Protein AF-Q28R57-F1 (afdb_monomer_lite)

Foldseek 3Di:
DDPVQLVVLVVVCVVPVDNPSNLVVLCVQLVVDPDLVSVLVSLVVSLVSCVSSVHPCNVVSQVSNVVSVNDPDDDD

Radius of gyration: 12.59 Å; chains: 1; bounding box: 22×37×29 Å

Sequence (76 aa):
MTADRFEAALRTARGTGDWSDVIALYLKAAEAEGDPQGTAFYLTHAYIHALEAGDPRVPSLKTRLVALGADVPDPT

pLDDT: mean 94.03, std 6.02, range [62.06, 98.25]

Secondary structure (DSSP, 8-state):
--HHHHHHHHHHHHHHS--HHHHHHHHHHHHH-SSHHHHHHHHHHHHHHHHHHT-TTHHHHHHHHHHTTSS-PPP-

Structure (mmCIF, N/CA/C/O backbone):
data_AF-Q28R57-F1
#
_entry.id   AF-Q28R57-F1
#
loop_
_atom_site.group_PDB
_at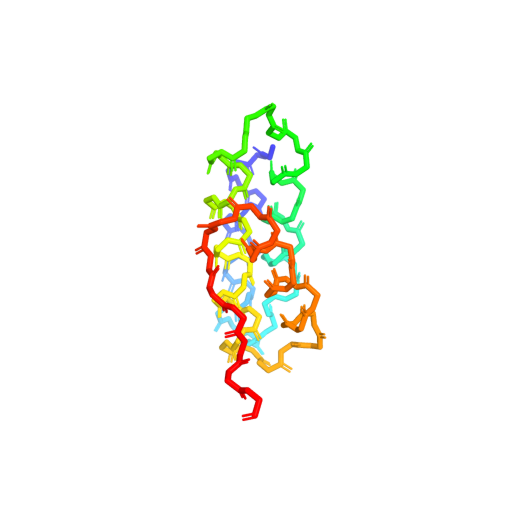om_site.id
_atom_site.type_symbol
_atom_site.label_atom_id
_atom_site.label_alt_id
_atom_site.label_comp_id
_atom_site.label_asym_id
_atom_site.label_entity_id
_atom_site.label_seq_id
_atom_site.pdbx_PDB_ins_code
_atom_site.Cartn_x
_atom_site.Cartn_y
_atom_site.Cartn_z
_atom_site.occupancy
_atom_site.B_iso_or_equiv
_atom_site.auth_seq_id
_atom_site.auth_comp_id
_atom_site.auth_asym_id
_atom_site.auth_atom_id
_atom_site.pdbx_PDB_model_num
ATOM 1 N N . MET A 1 1 ? 8.229 11.091 -5.128 1.00 62.06 1 MET A N 1
ATOM 2 C CA . MET A 1 1 ? 7.717 11.359 -3.764 1.00 62.06 1 MET A CA 1
ATOM 3 C C . MET A 1 1 ? 8.761 12.187 -3.029 1.00 62.06 1 MET A C 1
ATOM 5 O O . MET A 1 1 ? 9.912 11.781 -3.051 1.00 62.06 1 MET A O 1
ATOM 9 N N . THR A 1 2 ? 8.428 13.344 -2.448 1.00 79.00 2 THR A N 1
ATOM 10 C CA . THR A 1 2 ? 9.380 14.041 -1.561 1.00 79.00 2 THR A CA 1
ATOM 11 C C . THR A 1 2 ? 9.304 13.421 -0.167 1.00 79.00 2 THR A C 1
ATOM 13 O O . THR A 1 2 ? 8.203 13.129 0.305 1.00 79.00 2 THR A O 1
ATOM 16 N N . ALA A 1 3 ? 10.454 13.198 0.475 1.00 82.38 3 ALA A N 1
ATOM 17 C CA . ALA A 1 3 ? 10.529 12.595 1.810 1.00 82.38 3 ALA A CA 1
ATOM 18 C C . ALA A 1 3 ? 9.657 13.356 2.828 1.00 82.38 3 ALA A C 1
ATOM 20 O O . ALA A 1 3 ? 8.884 12.744 3.559 1.00 82.38 3 ALA A O 1
ATOM 21 N N . ASP A 1 4 ? 9.656 14.690 2.761 1.00 90.25 4 ASP A N 1
ATOM 22 C CA . ASP A 1 4 ? 8.871 15.558 3.650 1.00 90.25 4 ASP A CA 1
ATOM 23 C C . ASP A 1 4 ? 7.359 15.305 3.589 1.00 90.25 4 ASP A C 1
ATOM 25 O O . ASP A 1 4 ? 6.670 15.358 4.610 1.00 90.25 4 ASP A O 1
ATOM 29 N N . ARG A 1 5 ? 6.821 14.999 2.399 1.00 90.75 5 ARG A N 1
ATOM 30 C CA . ARG A 1 5 ? 5.390 14.702 2.239 1.00 90.75 5 ARG A CA 1
ATOM 31 C C . ARG A 1 5 ? 5.025 13.372 2.893 1.00 90.75 5 ARG A C 1
ATOM 33 O O . ARG A 1 5 ? 3.944 13.253 3.465 1.00 90.75 5 ARG A O 1
ATOM 40 N N . PHE A 1 6 ? 5.906 12.383 2.783 1.00 91.19 6 PHE A N 1
ATOM 41 C CA . PHE A 1 6 ? 5.691 11.068 3.371 1.00 91.19 6 PHE A CA 1
ATOM 42 C C . PHE A 1 6 ? 5.762 11.129 4.902 1.00 91.19 6 PHE A C 1
ATOM 44 O O . PHE A 1 6 ? 4.853 10.657 5.580 1.00 91.19 6 PHE A O 1
ATOM 51 N N . GLU A 1 7 ? 6.759 11.829 5.442 1.00 92.94 7 GLU A N 1
ATOM 52 C CA . GLU A 1 7 ? 6.895 12.072 6.883 1.00 92.94 7 GLU A CA 1
ATOM 53 C C . GLU A 1 7 ? 5.690 12.819 7.475 1.00 92.94 7 GLU A C 1
ATOM 55 O O . GLU A 1 7 ? 5.194 12.476 8.552 1.00 92.94 7 GLU A O 1
ATOM 60 N N . ALA A 1 8 ? 5.170 13.825 6.764 1.00 93.56 8 ALA A N 1
ATOM 61 C CA . ALA A 1 8 ? 3.966 14.533 7.187 1.00 93.56 8 ALA A CA 1
ATOM 62 C C . ALA A 1 8 ? 2.740 13.605 7.250 1.00 93.56 8 ALA A C 1
ATOM 64 O O . ALA A 1 8 ? 2.015 13.632 8.245 1.00 93.56 8 ALA A O 1
ATOM 65 N N . ALA A 1 9 ? 2.539 12.756 6.236 1.00 93.50 9 ALA A N 1
ATOM 66 C CA . ALA A 1 9 ? 1.437 11.794 6.207 1.00 93.50 9 ALA A CA 1
ATOM 67 C C . ALA A 1 9 ? 1.546 10.760 7.341 1.00 93.50 9 ALA A C 1
ATOM 69 O O . ALA A 1 9 ? 0.558 10.50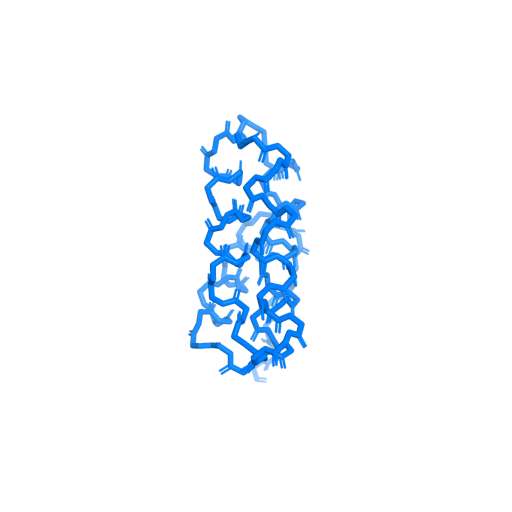3 8.025 1.00 93.50 9 ALA A O 1
ATOM 70 N N . LEU A 1 10 ? 2.749 10.234 7.606 1.00 93.94 10 LEU A N 1
ATOM 71 C CA . LEU A 1 10 ? 2.993 9.316 8.724 1.00 93.94 10 LEU A CA 1
ATOM 72 C C . LEU A 1 10 ? 2.658 9.948 10.077 1.00 93.94 10 LEU A C 1
ATOM 74 O O . LEU A 1 10 ? 2.072 9.296 10.943 1.00 93.94 10 LEU A O 1
ATOM 78 N N . ARG A 1 11 ? 3.025 11.219 10.279 1.00 96.00 11 ARG A N 1
ATOM 79 C CA . ARG A 1 11 ? 2.712 11.935 11.521 1.00 96.00 11 ARG A CA 1
ATOM 80 C C . ARG A 1 11 ? 1.204 12.071 11.717 1.00 96.00 11 ARG A C 1
ATOM 82 O O . ARG A 1 11 ? 0.722 11.803 12.815 1.00 96.00 11 ARG A O 1
ATOM 89 N N . THR A 1 12 ? 0.479 12.458 10.669 1.00 94.00 12 THR A N 1
ATOM 90 C CA . THR A 1 12 ? -0.985 12.561 10.703 1.00 94.00 12 THR A CA 1
ATOM 91 C C . THR A 1 12 ? -1.617 11.210 11.008 1.00 94.00 12 THR A C 1
ATOM 93 O O . THR A 1 12 ? -2.372 11.111 11.971 1.00 94.00 12 THR A O 1
ATOM 96 N N . ALA A 1 13 ? -1.236 10.165 10.270 1.00 93.94 13 ALA A N 1
ATOM 97 C CA . ALA A 1 13 ? -1.794 8.826 10.427 1.00 93.94 13 ALA A CA 1
ATOM 98 C C . ALA A 1 13 ? -1.610 8.277 11.846 1.00 93.94 13 ALA A C 1
ATOM 100 O O . ALA A 1 13 ? -2.530 7.703 12.418 1.00 93.94 13 ALA A O 1
ATOM 101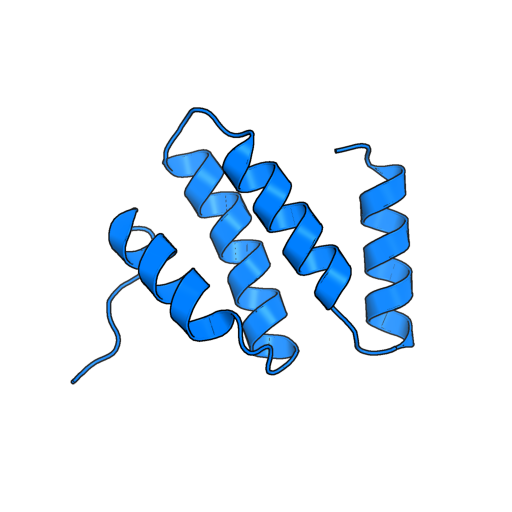 N N . ARG A 1 14 ? -0.457 8.526 12.477 1.00 92.44 14 ARG A N 1
ATOM 102 C CA . ARG A 1 14 ? -0.227 8.137 13.880 1.00 92.44 14 ARG A CA 1
ATOM 103 C C . ARG A 1 14 ? -1.096 8.908 14.875 1.00 92.44 14 ARG A C 1
ATOM 105 O O . ARG A 1 14 ? -1.412 8.370 15.929 1.00 92.44 14 ARG A O 1
ATOM 112 N N . GLY A 1 15 ? -1.443 10.159 14.572 1.00 92.50 15 GLY A N 1
ATOM 113 C CA . GLY A 1 15 ? -2.281 10.991 15.437 1.00 92.50 15 GLY A CA 1
ATOM 114 C C . GLY A 1 15 ? -3.778 10.707 15.303 1.00 92.50 15 GLY A C 1
ATOM 115 O O . GLY A 1 15 ? -4.503 10.823 16.286 1.00 92.50 15 GLY A O 1
ATOM 116 N N . THR A 1 16 ? -4.241 10.343 14.105 1.00 93.00 16 THR A N 1
ATOM 117 C CA . THR A 1 16 ? -5.673 10.178 13.795 1.00 93.00 16 THR A CA 1
ATOM 118 C C . THR A 1 16 ? -6.100 8.727 13.587 1.00 93.00 16 THR A C 1
ATOM 120 O O . THR A 1 16 ? -7.293 8.441 13.620 1.00 93.00 16 THR A O 1
ATOM 123 N N . GLY A 1 17 ? -5.152 7.818 13.347 1.00 89.69 17 GLY A N 1
ATOM 124 C CA . GLY A 1 17 ? -5.414 6.459 12.870 1.00 89.69 17 GLY A CA 1
ATOM 125 C C . GLY A 1 17 ? -5.761 6.381 11.378 1.00 89.69 17 GLY A C 1
ATOM 126 O O . GLY A 1 17 ? -5.960 5.284 10.865 1.00 89.69 17 GLY A O 1
ATOM 127 N N . ASP A 1 18 ? -5.825 7.512 10.669 1.00 92.00 18 ASP A N 1
ATOM 128 C CA . ASP A 1 18 ? -6.148 7.542 9.243 1.00 92.00 18 ASP A CA 1
ATOM 129 C C . ASP A 1 18 ? -4.887 7.350 8.394 1.00 92.00 18 ASP A C 1
ATOM 131 O O . ASP A 1 18 ? -4.107 8.275 8.158 1.00 92.00 18 ASP A O 1
ATOM 135 N N . TRP A 1 19 ? -4.695 6.123 7.916 1.00 95.56 19 TRP A N 1
ATOM 136 C CA . TRP A 1 19 ? -3.566 5.745 7.067 1.00 95.56 19 TRP A CA 1
ATOM 137 C C . TRP A 1 19 ? -3.803 6.021 5.578 1.00 95.56 19 TRP A C 1
ATOM 139 O O . TRP A 1 19 ? -2.951 5.682 4.748 1.00 95.56 19 TRP A O 1
ATOM 149 N N . SER A 1 20 ? -4.922 6.654 5.208 1.00 95.00 20 SER A N 1
ATOM 150 C CA . SER A 1 20 ? -5.362 6.714 3.814 1.00 95.00 20 SER A CA 1
ATOM 151 C C . SER A 1 20 ? -4.355 7.383 2.883 1.00 95.00 20 SER A C 1
ATOM 153 O O . SER A 1 20 ? -4.090 6.866 1.788 1.00 95.00 20 SER A O 1
ATOM 155 N N . ASP A 1 21 ? -3.760 8.484 3.346 1.00 95.62 21 ASP A N 1
ATOM 156 C CA . ASP A 1 21 ? -2.745 9.251 2.623 1.00 95.62 21 ASP A CA 1
ATOM 157 C C . ASP A 1 21 ? -1.416 8.499 2.499 1.00 95.62 21 ASP A C 1
ATOM 159 O O . ASP A 1 21 ? -0.777 8.546 1.444 1.00 95.62 21 ASP A O 1
ATOM 163 N N . VAL A 1 22 ? -1.009 7.770 3.543 1.00 96.56 22 VAL A N 1
ATOM 164 C CA . VAL A 1 22 ? 0.211 6.945 3.529 1.00 96.56 22 VAL A CA 1
ATOM 165 C C . VAL A 1 22 ? 0.064 5.829 2.496 1.00 96.56 22 VAL A C 1
ATOM 167 O O . VAL A 1 22 ? 0.933 5.660 1.638 1.00 96.56 22 VAL A O 1
ATOM 170 N N . ILE A 1 23 ? -1.075 5.130 2.504 1.00 97.44 23 ILE A N 1
ATOM 171 C CA . ILE A 1 23 ? -1.390 4.081 1.525 1.00 97.44 23 ILE A CA 1
ATOM 172 C C . ILE A 1 23 ? -1.397 4.670 0.104 1.00 97.44 23 ILE A C 1
ATOM 174 O O . ILE A 1 23 ? -0.819 4.087 -0.813 1.00 97.44 23 ILE A O 1
ATOM 178 N N . ALA A 1 24 ? -1.993 5.851 -0.099 1.00 96.44 24 ALA A N 1
ATOM 179 C CA . ALA A 1 24 ? -2.021 6.505 -1.409 1.00 96.44 24 ALA A CA 1
ATOM 180 C C . ALA A 1 24 ? -0.621 6.907 -1.912 1.00 96.44 24 ALA A C 1
ATOM 182 O O . ALA A 1 24 ? -0.359 6.862 -3.115 1.00 96.44 24 ALA A O 1
ATOM 183 N N . LEU A 1 25 ? 0.290 7.295 -1.016 1.00 96.88 25 LEU A N 1
ATOM 184 C CA . LEU A 1 25 ? 1.674 7.609 -1.372 1.00 96.88 25 LEU A CA 1
ATOM 185 C C . LEU A 1 25 ? 2.461 6.364 -1.778 1.00 96.88 25 LEU A C 1
ATOM 187 O O . LEU A 1 25 ? 3.176 6.413 -2.780 1.00 96.88 25 LEU A O 1
ATOM 191 N N . TYR A 1 26 ? 2.279 5.250 -1.068 1.00 97.75 26 TYR A N 1
ATOM 192 C CA . TYR A 1 26 ? 2.863 3.971 -1.464 1.00 97.75 26 TYR A CA 1
ATOM 193 C C . TYR A 1 26 ? 2.342 3.487 -2.818 1.00 97.75 26 TYR A C 1
ATOM 195 O O . TYR A 1 26 ? 3.132 3.061 -3.655 1.00 97.75 26 TYR A O 1
ATOM 203 N N . LEU A 1 27 ? 1.040 3.625 -3.084 1.00 97.06 27 LEU A N 1
ATOM 204 C CA . LEU A 1 27 ? 0.464 3.288 -4.389 1.00 97.06 27 LEU A CA 1
ATOM 205 C C . LEU A 1 27 ? 1.092 4.100 -5.528 1.00 97.06 27 LEU A C 1
ATOM 207 O O . LEU A 1 27 ? 1.470 3.531 -6.548 1.00 97.06 27 LEU A O 1
ATOM 211 N N . LYS A 1 28 ? 1.276 5.409 -5.329 1.00 96.50 28 LYS A N 1
ATOM 212 C CA . LYS A 1 28 ? 1.948 6.272 -6.312 1.00 96.50 28 LYS A CA 1
ATOM 213 C C . LYS A 1 28 ? 3.409 5.892 -6.528 1.00 96.50 28 LYS A C 1
ATOM 215 O O . LYS A 1 28 ? 3.903 6.017 -7.642 1.00 96.50 28 LYS A O 1
ATOM 220 N N . ALA A 1 29 ? 4.107 5.467 -5.476 1.00 96.06 29 ALA A N 1
ATOM 221 C CA . ALA A 1 29 ? 5.472 4.969 -5.606 1.00 96.06 29 ALA A CA 1
ATOM 222 C C . ALA A 1 29 ? 5.502 3.663 -6.416 1.00 96.06 29 ALA A C 1
ATOM 224 O O . ALA A 1 29 ? 6.295 3.551 -7.342 1.00 96.06 29 ALA A O 1
ATOM 225 N N . ALA A 1 30 ? 4.572 2.740 -6.150 1.00 96.69 30 ALA A N 1
ATOM 226 C CA . ALA A 1 30 ? 4.437 1.497 -6.906 1.00 96.69 30 ALA A CA 1
ATOM 227 C C . ALA A 1 30 ? 4.151 1.730 -8.400 1.00 96.69 30 ALA A C 1
ATOM 229 O O . ALA A 1 30 ? 4.665 0.998 -9.236 1.00 96.69 30 ALA A O 1
ATOM 230 N N . GLU A 1 31 ? 3.334 2.736 -8.730 1.00 95.12 31 GLU A N 1
ATOM 231 C CA . GLU A 1 31 ? 3.014 3.131 -10.113 1.00 95.12 31 GLU A CA 1
ATOM 232 C C . GLU A 1 31 ? 4.180 3.810 -10.840 1.00 95.12 31 GLU A C 1
ATOM 234 O O . GLU A 1 31 ? 4.261 3.741 -12.064 1.00 95.12 31 GLU A O 1
ATOM 239 N N . ALA A 1 32 ? 5.060 4.491 -10.103 1.00 95.50 32 ALA A N 1
ATOM 240 C CA . ALA A 1 32 ? 6.249 5.126 -10.663 1.00 95.50 32 ALA A CA 1
ATOM 241 C C . ALA A 1 32 ? 7.401 4.134 -10.884 1.00 95.50 32 ALA A C 1
ATOM 243 O O . ALA A 1 32 ? 8.365 4.473 -11.569 1.00 95.50 32 ALA A O 1
ATOM 244 N N . GLU A 1 33 ? 7.309 2.946 -10.289 1.00 95.44 33 GLU A N 1
ATOM 245 C CA . GLU A 1 33 ? 8.342 1.929 -10.371 1.00 95.44 33 GLU A CA 1
ATOM 246 C C . GLU A 1 33 ? 8.286 1.184 -11.707 1.00 95.44 33 GLU A C 1
ATOM 248 O O . GLU A 1 33 ? 7.215 0.819 -12.195 1.00 95.44 33 GLU A O 1
ATOM 253 N N . GLY A 1 34 ? 9.455 0.981 -12.314 1.00 89.19 34 GLY A N 1
ATOM 254 C CA . GLY A 1 34 ? 9.565 0.359 -13.635 1.00 89.19 34 GLY A CA 1
ATOM 255 C C . GLY A 1 34 ? 9.704 -1.160 -13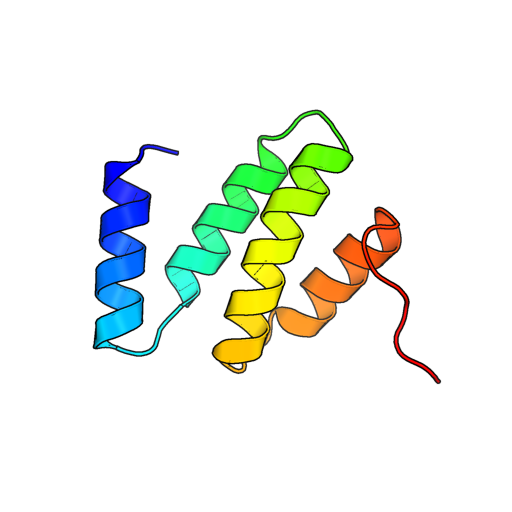.592 1.00 89.19 34 GLY A C 1
ATOM 256 O O . GLY A 1 34 ? 9.538 -1.814 -14.625 1.00 89.19 34 GLY A O 1
ATOM 257 N N . ASP A 1 35 ? 10.024 -1.721 -12.424 1.00 95.38 35 ASP A N 1
ATOM 258 C CA . ASP A 1 35 ? 10.275 -3.143 -12.249 1.00 95.38 35 ASP A CA 1
ATOM 259 C C . ASP A 1 35 ? 9.268 -3.813 -11.288 1.00 95.38 35 ASP A C 1
ATOM 261 O O . ASP A 1 35 ? 8.846 -3.215 -10.293 1.00 95.38 35 ASP A O 1
ATOM 265 N N . PRO A 1 36 ? 8.895 -5.085 -11.542 1.00 95.38 36 PRO A N 1
ATOM 266 C CA . PRO A 1 36 ? 7.916 -5.793 -10.718 1.00 95.38 36 PRO A CA 1
ATOM 267 C C . PRO A 1 36 ? 8.297 -5.936 -9.239 1.00 95.38 36 PRO A C 1
ATOM 269 O O . PRO A 1 36 ? 7.407 -5.989 -8.388 1.00 95.38 36 PRO A O 1
ATOM 272 N N . GLN A 1 37 ? 9.592 -6.017 -8.914 1.00 96.12 37 GLN A N 1
ATOM 273 C CA . GLN A 1 37 ? 10.056 -6.237 -7.546 1.00 96.12 37 GLN A CA 1
ATOM 274 C C . GLN A 1 37 ? 9.899 -4.963 -6.708 1.00 96.12 37 GLN A C 1
ATOM 276 O O . GLN A 1 37 ? 9.387 -5.023 -5.588 1.00 96.12 37 GLN A O 1
ATOM 281 N N . GLY A 1 38 ? 10.278 -3.808 -7.251 1.00 96.94 38 GLY A N 1
ATOM 282 C CA . GLY A 1 38 ? 10.054 -2.521 -6.607 1.00 96.94 38 GLY A CA 1
ATOM 283 C C . GLY A 1 38 ? 8.559 -2.182 -6.505 1.00 96.94 38 GLY A C 1
ATOM 284 O O . GLY A 1 38 ? 8.097 -1.736 -5.450 1.00 96.94 38 GLY A O 1
ATOM 285 N N . THR A 1 39 ? 7.756 -2.489 -7.536 1.00 97.75 39 THR A N 1
ATOM 286 C CA . THR A 1 39 ? 6.291 -2.363 -7.444 1.00 97.75 39 THR A CA 1
ATOM 287 C C . THR A 1 39 ? 5.751 -3.214 -6.290 1.00 97.75 39 THR A C 1
ATOM 289 O O . THR A 1 39 ? 4.979 -2.717 -5.466 1.00 97.75 39 THR A O 1
ATOM 292 N N . ALA A 1 40 ? 6.177 -4.478 -6.183 1.00 97.75 40 ALA A N 1
ATOM 293 C CA . ALA A 1 40 ? 5.766 -5.378 -5.107 1.00 97.75 40 ALA A CA 1
ATOM 294 C C . ALA A 1 40 ? 6.181 -4.870 -3.716 1.00 97.75 40 ALA A C 1
ATOM 296 O O . ALA A 1 40 ? 5.389 -4.966 -2.774 1.00 97.75 40 ALA A O 1
ATOM 297 N N . PHE A 1 41 ? 7.372 -4.279 -3.587 1.00 97.62 41 PHE A N 1
ATOM 298 C CA . PHE A 1 41 ? 7.839 -3.670 -2.341 1.00 97.62 41 PHE A CA 1
ATOM 299 C C . PHE A 1 41 ? 6.866 -2.589 -1.853 1.00 97.62 41 PHE A C 1
ATOM 301 O O . PHE A 1 41 ? 6.343 -2.663 -0.738 1.00 97.62 41 PHE A O 1
ATOM 308 N N . TYR A 1 42 ? 6.543 -1.616 -2.706 1.00 98.12 42 TYR A N 1
ATOM 309 C CA . TYR A 1 42 ? 5.640 -0.531 -2.326 1.00 98.12 42 TYR A CA 1
ATOM 310 C C . TYR A 1 42 ? 4.197 -0.999 -2.106 1.00 98.12 42 TYR A C 1
ATOM 312 O O . TYR A 1 42 ? 3.540 -0.536 -1.170 1.00 98.12 42 TYR A O 1
ATOM 320 N N . LEU A 1 43 ? 3.701 -1.944 -2.912 1.00 98.12 43 LEU A N 1
ATOM 321 C CA . LEU A 1 43 ? 2.366 -2.514 -2.709 1.00 98.12 43 LEU A CA 1
ATOM 322 C C . LEU A 1 43 ? 2.257 -3.305 -1.404 1.00 98.12 43 LEU A C 1
ATOM 324 O O . LEU A 1 43 ? 1.205 -3.253 -0.770 1.00 98.12 43 LEU A O 1
ATOM 328 N N . THR A 1 44 ? 3.327 -3.970 -0.965 1.00 98.25 44 THR A N 1
ATOM 329 C CA . THR A 1 44 ? 3.356 -4.675 0.326 1.00 98.25 44 THR A CA 1
ATOM 330 C C . THR A 1 44 ? 3.174 -3.696 1.482 1.00 98.25 44 THR A C 1
ATOM 332 O O . THR A 1 44 ? 2.362 -3.930 2.375 1.00 98.25 44 THR A O 1
ATOM 335 N N . HIS A 1 45 ? 3.859 -2.551 1.443 1.00 97.62 45 HIS A N 1
ATOM 336 C CA . HIS A 1 45 ? 3.694 -1.519 2.466 1.00 97.62 45 HIS A CA 1
ATOM 337 C C . HIS A 1 45 ? 2.299 -0.879 2.447 1.00 97.62 45 HIS A C 1
ATOM 339 O O . HIS A 1 45 ? 1.700 -0.683 3.505 1.00 97.62 45 HIS A O 1
ATOM 345 N N . ALA A 1 46 ? 1.746 -0.608 1.259 1.00 98.00 46 ALA A N 1
ATOM 346 C CA . ALA A 1 46 ? 0.359 -0.163 1.132 1.00 98.00 46 ALA A CA 1
ATOM 347 C C . ALA A 1 46 ? -0.618 -1.186 1.739 1.00 98.00 46 ALA A C 1
ATOM 349 O O . ALA A 1 46 ? -1.554 -0.804 2.436 1.00 98.00 46 ALA A O 1
ATOM 350 N N . TYR A 1 47 ? -0.386 -2.477 1.490 1.00 98.19 47 TYR A N 1
ATOM 351 C CA . TYR A 1 47 ? -1.223 -3.575 1.967 1.00 98.19 47 TYR A CA 1
ATOM 352 C C . TYR A 1 47 ? -1.193 -3.728 3.489 1.00 98.19 47 TYR A C 1
ATOM 354 O O . TYR A 1 47 ? -2.255 -3.820 4.098 1.00 98.19 47 TYR A O 1
ATOM 362 N N . ILE A 1 48 ? -0.014 -3.685 4.115 1.00 96.88 48 ILE A N 1
ATOM 363 C CA 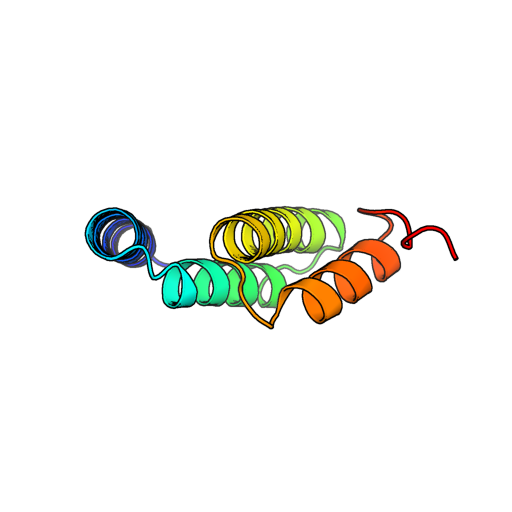. ILE A 1 48 ? 0.118 -3.786 5.577 1.00 96.88 48 ILE A CA 1
ATOM 364 C C . ILE A 1 48 ? -0.626 -2.639 6.268 1.00 96.88 48 ILE A C 1
ATOM 366 O O . ILE A 1 48 ? -1.444 -2.890 7.148 1.00 96.88 48 ILE A O 1
ATOM 370 N N . HIS A 1 49 ? -0.432 -1.394 5.823 1.00 96.12 49 HIS A N 1
ATOM 371 C CA . HIS A 1 49 ? -1.153 -0.260 6.407 1.00 96.12 49 HIS A CA 1
ATOM 372 C C . HIS A 1 49 ? -2.661 -0.325 6.154 1.00 96.12 49 HIS A C 1
ATOM 374 O O . HIS A 1 49 ? -3.447 0.061 7.016 1.00 96.12 49 HIS A O 1
ATOM 380 N N . ALA A 1 50 ? -3.077 -0.837 4.993 1.00 97.12 50 ALA A N 1
ATOM 381 C CA . ALA A 1 50 ? -4.486 -1.062 4.706 1.00 97.12 50 ALA A CA 1
ATOM 382 C C . ALA A 1 50 ? -5.095 -2.117 5.648 1.00 97.12 50 ALA A C 1
ATOM 384 O O . ALA A 1 50 ? -6.194 -1.906 6.154 1.00 97.12 50 ALA A O 1
ATOM 385 N N . LEU A 1 51 ? -4.380 -3.210 5.938 1.00 96.00 51 LEU A N 1
ATOM 386 C CA . LEU A 1 51 ? -4.813 -4.218 6.910 1.00 96.00 51 LEU A CA 1
ATOM 387 C C . LEU A 1 51 ? -4.940 -3.631 8.319 1.00 96.00 51 LEU A C 1
ATOM 389 O O . LEU A 1 51 ? -5.972 -3.807 8.961 1.00 96.00 51 LEU A O 1
ATOM 393 N N . GLU A 1 52 ? -3.914 -2.915 8.781 1.00 93.12 52 GLU A N 1
ATOM 394 C CA . GLU A 1 52 ? -3.885 -2.306 10.117 1.00 93.12 52 GLU A CA 1
ATOM 395 C C . GLU A 1 52 ? -5.011 -1.283 10.318 1.00 93.12 52 GLU A C 1
ATOM 397 O O . GLU A 1 52 ? -5.563 -1.175 11.412 1.00 93.12 52 GLU A O 1
ATOM 402 N N . ALA A 1 53 ? -5.373 -0.555 9.259 1.00 92.94 53 ALA A N 1
ATOM 403 C CA . ALA A 1 53 ? -6.427 0.453 9.286 1.00 92.94 53 ALA A CA 1
ATOM 404 C C . ALA A 1 53 ? -7.840 -0.103 9.020 1.00 92.94 53 ALA A C 1
ATOM 406 O O . ALA A 1 53 ? -8.808 0.651 9.115 1.00 92.94 53 ALA A O 1
ATOM 407 N N . GLY A 1 54 ? -7.984 -1.383 8.654 1.00 94.25 54 GLY A N 1
ATOM 408 C CA . GLY A 1 54 ? -9.262 -1.931 8.180 1.00 94.25 54 GLY A CA 1
ATOM 409 C C . GLY A 1 54 ? -9.749 -1.278 6.877 1.00 94.25 54 GLY A C 1
ATOM 410 O O . GLY A 1 54 ? -10.949 -1.108 6.667 1.00 94.25 54 GLY A O 1
ATOM 411 N N . ASP A 1 55 ? -8.817 -0.865 6.018 1.00 96.25 55 ASP A N 1
ATOM 412 C CA . ASP A 1 55 ? -9.087 -0.096 4.807 1.00 96.25 55 ASP A CA 1
ATOM 413 C C . ASP A 1 55 ? -9.733 -0.964 3.703 1.00 96.25 55 ASP A C 1
ATOM 415 O O . ASP A 1 55 ? -9.296 -2.092 3.446 1.00 96.25 55 ASP A O 1
ATOM 419 N N . PRO A 1 56 ? -10.734 -0.445 2.967 1.00 96.19 56 PRO A N 1
ATOM 420 C CA . PRO A 1 56 ? -11.430 -1.200 1.922 1.00 96.19 56 PRO A CA 1
ATOM 421 C C . PRO A 1 56 ? -10.550 -1.588 0.722 1.00 96.19 56 PRO A C 1
ATOM 423 O O . PRO A 1 56 ? -10.970 -2.391 -0.112 1.00 96.19 56 PRO A O 1
ATOM 426 N N . ARG A 1 57 ? -9.334 -1.044 0.596 1.00 96.81 57 ARG A N 1
ATOM 427 C CA . ARG A 1 57 ? -8.398 -1.377 -0.488 1.00 96.81 57 ARG A CA 1
ATOM 428 C C . ARG A 1 57 ? -7.713 -2.729 -0.306 1.00 96.81 57 ARG A C 1
ATOM 430 O O . ARG A 1 57 ? -7.156 -3.220 -1.291 1.00 96.81 57 ARG A O 1
ATOM 437 N N . VAL A 1 58 ? -7.775 -3.347 0.879 1.00 97.50 58 VAL A N 1
ATOM 438 C CA . VAL A 1 58 ? -7.126 -4.637 1.193 1.00 97.50 58 VAL A CA 1
ATOM 439 C C . VAL A 1 58 ? -7.320 -5.697 0.091 1.00 97.50 58 VAL A C 1
ATOM 441 O O . VAL A 1 58 ? -6.306 -6.181 -0.417 1.00 97.50 58 VAL A O 1
ATOM 444 N N . PRO A 1 59 ? -8.544 -6.005 -0.394 1.00 97.12 59 PRO A N 1
ATOM 445 C CA . PRO A 1 59 ? -8.731 -7.050 -1.409 1.00 97.12 59 PRO A CA 1
ATOM 446 C C . PRO A 1 59 ? -8.076 -6.710 -2.755 1.00 97.12 59 PRO A C 1
ATOM 448 O O . PRO A 1 59 ? -7.510 -7.571 -3.432 1.00 97.12 59 PRO A O 1
ATOM 451 N N . SER A 1 60 ? -8.113 -5.432 -3.145 1.00 97.00 60 SER A N 1
ATOM 452 C CA . SER A 1 60 ? -7.509 -4.969 -4.400 1.00 97.00 60 SER A CA 1
ATOM 453 C C . SER A 1 60 ? -5.980 -5.027 -4.357 1.00 97.00 60 SER A C 1
ATOM 455 O O . SER A 1 60 ? -5.344 -5.443 -5.326 1.00 97.00 60 SER A O 1
ATOM 457 N N . LEU A 1 61 ? -5.386 -4.664 -3.217 1.00 97.69 61 LEU A N 1
ATOM 458 C CA . LEU A 1 61 ? -3.944 -4.717 -2.992 1.00 97.69 61 LEU A CA 1
ATOM 459 C C . LEU A 1 61 ? -3.456 -6.165 -2.965 1.00 97.69 61 LEU A C 1
ATOM 461 O O . LEU A 1 61 ? -2.499 -6.489 -3.666 1.00 97.69 61 LEU A O 1
ATOM 465 N N . LYS A 1 62 ? -4.175 -7.043 -2.255 1.00 97.56 62 LYS A N 1
ATOM 466 C CA . LYS A 1 62 ? -3.920 -8.487 -2.232 1.00 97.56 62 LYS A CA 1
ATOM 467 C C . LYS A 1 62 ? -3.908 -9.074 -3.642 1.00 97.56 62 LYS A C 1
ATOM 469 O O . LYS A 1 62 ? -2.947 -9.726 -4.033 1.00 97.56 62 LYS A O 1
ATOM 474 N N . THR A 1 63 ? -4.931 -8.768 -4.442 1.00 97.62 63 THR A N 1
ATOM 475 C CA . THR A 1 63 ? -5.030 -9.240 -5.833 1.00 97.62 63 THR A CA 1
ATOM 476 C C . THR A 1 63 ? -3.819 -8.811 -6.668 1.00 97.62 63 THR A C 1
ATOM 478 O O . THR A 1 63 ? -3.255 -9.617 -7.407 1.00 97.62 63 THR A O 1
ATOM 481 N N . ARG A 1 64 ? -3.379 -7.553 -6.532 1.00 97.31 64 ARG A N 1
ATOM 482 C CA . ARG A 1 64 ? -2.194 -7.044 -7.243 1.00 97.31 64 ARG A CA 1
ATOM 483 C C . ARG A 1 64 ? -0.906 -7.727 -6.784 1.00 97.31 64 ARG A C 1
ATOM 485 O O . ARG A 1 64 ? -0.077 -8.053 -7.627 1.00 97.31 64 ARG A O 1
ATOM 492 N N . LEU A 1 65 ? -0.739 -7.961 -5.483 1.00 98.00 65 LEU A N 1
ATOM 493 C CA . LEU A 1 65 ? 0.432 -8.655 -4.939 1.00 98.00 65 LEU A CA 1
ATOM 494 C C . LEU A 1 65 ? 0.514 -10.105 -5.425 1.00 98.00 65 LEU A C 1
ATOM 496 O O . LEU A 1 65 ? 1.584 -10.541 -5.847 1.00 98.00 65 LEU A O 1
ATOM 500 N N . VAL A 1 66 ? -0.616 -10.816 -5.459 1.00 97.94 66 VAL A N 1
ATOM 501 C CA . VAL A 1 66 ? -0.695 -12.176 -6.016 1.00 97.94 66 VAL A CA 1
ATOM 502 C C . VAL A 1 66 ? -0.331 -12.188 -7.501 1.00 97.94 66 VAL A C 1
ATOM 504 O O . VAL A 1 66 ? 0.443 -13.039 -7.934 1.00 97.94 66 VAL A O 1
ATOM 507 N N . ALA A 1 67 ? -0.811 -11.215 -8.282 1.00 97.00 67 ALA A N 1
ATOM 508 C CA . ALA A 1 67 ? -0.464 -11.102 -9.700 1.00 97.00 67 ALA A CA 1
ATOM 509 C C . ALA A 1 67 ? 1.039 -10.853 -9.941 1.00 97.00 67 ALA A C 1
ATOM 511 O O . ALA A 1 67 ? 1.568 -11.258 -10.974 1.00 97.00 67 ALA A O 1
ATOM 512 N N . LEU A 1 68 ? 1.728 -10.217 -8.989 1.00 96.31 68 LEU A N 1
ATOM 513 C CA . LEU A 1 68 ? 3.178 -10.003 -9.018 1.00 96.31 68 LEU A CA 1
ATOM 514 C C . LEU A 1 68 ? 3.980 -11.178 -8.428 1.00 96.31 68 LEU A C 1
ATOM 516 O O . LEU A 1 68 ? 5.207 -11.129 -8.433 1.00 96.31 68 LEU A O 1
ATOM 520 N N . GLY A 1 69 ? 3.319 -12.215 -7.898 1.00 96.50 69 GLY A N 1
ATOM 521 C CA . GLY A 1 69 ? 3.973 -13.321 -7.189 1.00 96.50 69 GLY A CA 1
ATOM 522 C C . GLY A 1 69 ? 4.556 -12.935 -5.823 1.00 96.50 69 GLY A C 1
ATOM 523 O O . GLY A 1 69 ? 5.370 -13.674 -5.274 1.00 96.50 69 GLY A O 1
ATOM 524 N N . ALA A 1 70 ? 4.158 -11.782 -5.281 1.00 95.81 70 ALA A N 1
ATOM 525 C CA . ALA A 1 70 ? 4.629 -11.249 -4.002 1.00 95.81 70 ALA A CA 1
ATOM 526 C C . ALA A 1 70 ? 3.758 -11.674 -2.807 1.00 95.81 70 ALA A C 1
ATOM 528 O O . ALA A 1 70 ? 4.103 -11.403 -1.660 1.00 95.81 70 ALA A O 1
ATOM 529 N N . ASP A 1 71 ? 2.629 -12.328 -3.074 1.00 96.25 71 ASP A N 1
ATOM 530 C CA . ASP A 1 71 ? 1.742 -12.926 -2.081 1.00 96.25 71 ASP A CA 1
ATOM 531 C C . ASP A 1 71 ? 1.027 -14.139 -2.709 1.00 96.25 71 ASP A C 1
ATOM 533 O O . ASP A 1 71 ? 1.098 -14.363 -3.921 1.00 96.25 71 ASP A O 1
ATOM 537 N N . VAL A 1 72 ? 0.338 -14.929 -1.894 1.00 93.69 72 VAL A N 1
ATOM 538 C CA . VAL A 1 72 ? -0.452 -16.093 -2.310 1.00 93.69 72 VAL A CA 1
ATOM 539 C C . VAL A 1 72 ? -1.949 -15.789 -2.216 1.00 93.69 72 VAL A C 1
ATOM 541 O O . VAL A 1 72 ? -2.353 -15.011 -1.348 1.00 93.69 72 VAL A O 1
ATOM 544 N N . PRO A 1 73 ? -2.788 -16.361 -3.099 1.00 91.50 73 PRO A N 1
ATOM 545 C CA . PRO A 1 73 ? -4.235 -16.201 -3.005 1.00 91.50 73 PRO A CA 1
ATOM 546 C C . PRO A 1 73 ? -4.753 -16.745 -1.673 1.00 91.50 73 PRO A C 1
ATOM 548 O O . PRO A 1 73 ? -4.181 -17.685 -1.114 1.00 91.50 73 PRO A O 1
ATOM 551 N N . ASP A 1 74 ? -5.840 -16.158 -1.176 1.00 85.38 74 ASP A N 1
ATOM 552 C CA . ASP A 1 74 ? -6.479 -16.654 0.038 1.00 85.38 74 ASP A CA 1
ATOM 553 C C . ASP A 1 74 ? -7.001 -18.083 -0.192 1.00 85.38 74 ASP A C 1
ATOM 555 O O . ASP A 1 74 ? -7.466 -18.400 -1.295 1.00 85.38 74 ASP A O 1
ATOM 559 N N . PRO A 1 75 ? -6.905 -18.965 0.816 1.00 77.19 75 PRO A N 1
ATOM 56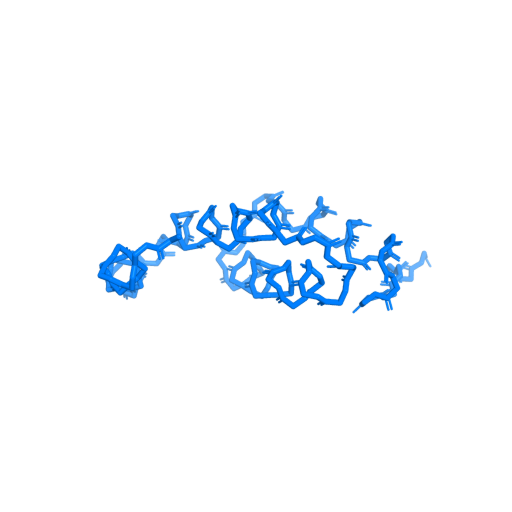0 C CA . PRO A 1 75 ? -7.442 -20.311 0.706 1.00 77.19 75 PRO A CA 1
ATOM 561 C C . PRO A 1 75 ? -8.963 -20.246 0.502 1.00 77.19 75 PRO A C 1
ATOM 563 O O . PRO A 1 75 ? -9.663 -19.565 1.250 1.00 77.19 75 PRO A O 1
ATOM 566 N N . THR A 1 76 ? -9.445 -20.942 -0.531 1.00 71.75 76 THR A N 1
ATOM 567 C CA . THR A 1 76 ? -10.874 -21.134 -0.844 1.00 71.75 76 THR A CA 1
ATOM 568 C C . THR A 1 76 ? -11.596 -21.971 0.195 1.00 71.75 76 THR A C 1
ATOM 570 O O . THR A 1 76 ? -10.990 -22.978 0.631 1.00 71.75 76 THR A O 1
#